Protein AF-A0A6B2USU3-F1 (afdb_monomer_lite)

Structure (mmCIF, N/CA/C/O backbone):
data_AF-A0A6B2USU3-F1
#
_entry.id   AF-A0A6B2USU3-F1
#
loop_
_atom_site.group_PDB
_atom_site.id
_atom_site.type_symbol
_atom_site.label_atom_id
_atom_site.label_alt_id
_atom_site.label_comp_id
_atom_site.label_asym_id
_atom_site.label_entity_id
_atom_site.label_seq_id
_atom_site.pdbx_PDB_ins_code
_atom_site.Cartn_x
_atom_site.Cartn_y
_atom_site.Cartn_z
_atom_site.occupancy
_atom_site.B_iso_or_equiv
_atom_site.auth_seq_id
_atom_site.auth_comp_id
_atom_site.auth_asym_id
_atom_site.auth_atom_id
_atom_site.pdbx_PDB_model_num
ATOM 1 N N . MET A 1 1 ? -8.186 -12.347 -0.483 1.00 54.41 1 MET A N 1
ATOM 2 C CA . MET A 1 1 ? -7.831 -11.222 0.424 1.00 54.41 1 MET A CA 1
ATOM 3 C C . MET A 1 1 ? -6.562 -10.504 -0.046 1.00 54.41 1 MET A C 1
ATOM 5 O O . MET A 1 1 ? -5.805 -11.064 -0.821 1.00 54.41 1 MET A O 1
ATOM 9 N N . ALA A 1 2 ? -6.304 -9.266 0.397 1.00 59.12 2 ALA A N 1
ATOM 10 C CA . ALA A 1 2 ? -5.136 -8.469 -0.025 1.00 59.12 2 ALA A CA 1
ATOM 11 C C . ALA A 1 2 ? -3.775 -9.174 0.207 1.00 59.12 2 ALA A C 1
ATOM 13 O O . ALA A 1 2 ? -2.853 -9.018 -0.586 1.00 59.12 2 ALA A O 1
ATOM 14 N N . LEU A 1 3 ? -3.664 -10.001 1.253 1.00 60.03 3 LEU A N 1
ATOM 15 C CA . LEU A 1 3 ? -2.458 -10.791 1.538 1.00 60.03 3 LEU A CA 1
ATOM 16 C C . LEU A 1 3 ? -2.214 -11.914 0.517 1.00 60.03 3 LEU A C 1
ATOM 18 O O . LEU A 1 3 ? -1.075 -12.119 0.113 1.00 60.03 3 LEU A O 1
ATOM 22 N N . GLU A 1 4 ? -3.269 -12.583 0.047 1.00 60.28 4 GLU A N 1
ATOM 23 C CA . GLU A 1 4 ? -3.169 -13.586 -1.028 1.00 60.28 4 GLU A CA 1
ATOM 24 C C . GLU A 1 4 ? -2.658 -12.930 -2.317 1.00 60.28 4 GLU A C 1
ATOM 26 O O . GLU A 1 4 ? -1.737 -13.433 -2.947 1.00 60.28 4 GLU A O 1
ATOM 31 N N . ARG A 1 5 ? -3.131 -11.715 -2.629 1.00 59.66 5 ARG A N 1
ATOM 32 C CA . ARG A 1 5 ? -2.680 -10.972 -3.818 1.00 59.66 5 ARG A CA 1
ATOM 33 C C . ARG A 1 5 ? -1.225 -10.506 -3.756 1.00 59.66 5 ARG A C 1
ATOM 35 O O . ARG A 1 5 ? -0.608 -10.318 -4.803 1.00 59.66 5 ARG A O 1
ATOM 42 N N . ARG A 1 6 ? -0.655 -10.343 -2.558 1.00 65.38 6 ARG A N 1
ATOM 43 C CA . ARG A 1 6 ? 0.790 -10.126 -2.382 1.00 65.38 6 ARG A CA 1
ATOM 44 C C . ARG A 1 6 ? 1.576 -11.399 -2.704 1.00 65.38 6 ARG A C 1
ATOM 46 O O . ARG A 1 6 ? 2.627 -11.305 -3.329 1.00 65.38 6 ARG A O 1
ATOM 53 N N . SER A 1 7 ? 1.072 -12.563 -2.289 1.00 71.50 7 SER A N 1
ATOM 54 C CA . SER A 1 7 ? 1.665 -13.860 -2.639 1.00 71.50 7 SER A CA 1
ATOM 55 C C . SER A 1 7 ? 1.667 -14.062 -4.156 1.00 71.50 7 SER A C 1
ATOM 57 O O . SER A 1 7 ? 2.698 -14.407 -4.729 1.00 71.50 7 SER A O 1
ATOM 59 N N . ASP A 1 8 ? 0.553 -13.731 -4.815 1.00 75.56 8 ASP A N 1
ATOM 60 C CA . ASP A 1 8 ? 0.446 -13.773 -6.277 1.00 75.56 8 ASP A CA 1
ATOM 61 C C . ASP A 1 8 ? 1.453 -12.831 -6.953 1.00 75.56 8 ASP A C 1
ATOM 63 O O . ASP A 1 8 ? 2.086 -13.199 -7.941 1.00 75.56 8 ASP A O 1
ATOM 67 N N . ALA A 1 9 ? 1.653 -11.624 -6.410 1.00 74.88 9 ALA A N 1
ATOM 68 C CA . ALA A 1 9 ? 2.622 -10.673 -6.954 1.00 74.88 9 ALA A CA 1
ATOM 69 C C . ALA A 1 9 ? 4.062 -11.215 -6.915 1.00 74.88 9 ALA A C 1
ATOM 71 O O . ALA A 1 9 ? 4.803 -11.042 -7.882 1.00 74.88 9 ALA A O 1
ATOM 72 N N . LEU A 1 10 ? 4.456 -11.895 -5.834 1.00 81.31 10 LEU A N 1
ATOM 73 C CA . LEU A 1 10 ? 5.783 -12.512 -5.731 1.00 81.31 10 LEU A CA 1
ATOM 74 C C . LEU A 1 10 ? 5.941 -13.673 -6.718 1.00 81.31 10 LEU A C 1
ATOM 76 O O . LEU A 1 10 ? 6.957 -13.758 -7.404 1.00 81.31 10 LEU A O 1
ATOM 80 N N . ALA A 1 11 ? 4.914 -14.513 -6.866 1.00 84.88 11 ALA A N 1
ATOM 81 C CA . ALA A 1 11 ? 4.915 -15.580 -7.866 1.00 84.88 11 ALA A CA 1
ATOM 82 C C . ALA A 1 11 ? 5.061 -15.026 -9.297 1.00 84.88 11 ALA A C 1
ATOM 84 O O . ALA A 1 11 ? 5.839 -15.551 -10.093 1.00 84.88 11 ALA A O 1
ATOM 85 N N . LEU A 1 12 ? 4.374 -13.923 -9.615 1.00 84.06 12 LEU A N 1
ATOM 86 C CA . LEU A 1 12 ? 4.500 -13.230 -10.901 1.00 84.06 12 LEU A CA 1
ATOM 87 C C . LEU A 1 12 ? 5.912 -12.681 -11.126 1.00 84.06 12 LEU A C 1
ATOM 89 O O . LEU A 1 12 ? 6.435 -12.798 -12.232 1.00 84.06 12 LEU A O 1
ATOM 93 N N . HIS A 1 13 ? 6.537 -12.113 -10.095 1.00 88.44 13 HIS A N 1
ATOM 94 C CA . HIS A 1 13 ? 7.919 -11.648 -10.176 1.00 88.44 13 HIS A CA 1
ATOM 95 C C . HIS A 1 13 ? 8.890 -12.806 -10.456 1.00 88.44 13 HIS A C 1
ATOM 97 O O . HIS A 1 13 ? 9.670 -12.710 -11.401 1.00 88.44 13 HIS A O 1
ATOM 103 N N . HIS A 1 14 ? 8.788 -13.920 -9.722 1.00 87.44 14 HIS A N 1
ATOM 104 C CA . HIS A 1 14 ? 9.628 -15.103 -9.954 1.00 87.44 14 HIS A CA 1
ATOM 105 C C . HIS A 1 14 ? 9.427 -15.723 -11.346 1.00 87.44 14 HIS A C 1
ATOM 107 O O . HIS A 1 14 ? 10.347 -16.323 -11.891 1.00 87.44 14 HIS A O 1
ATOM 113 N N . ALA A 1 15 ? 8.251 -15.536 -11.951 1.00 87.62 15 ALA A N 1
ATOM 114 C CA . ALA A 1 15 ? 7.958 -15.936 -13.325 1.00 87.62 15 ALA A CA 1
ATOM 115 C C . ALA A 1 15 ? 8.365 -14.890 -14.391 1.00 87.62 15 ALA A C 1
ATOM 117 O O . ALA A 1 15 ? 7.964 -15.020 -15.548 1.00 87.62 15 ALA A O 1
ATOM 118 N N . GLY A 1 16 ? 9.086 -13.822 -14.020 1.00 85.19 16 GLY A N 1
ATOM 119 C CA . GLY A 1 16 ? 9.516 -12.746 -14.929 1.00 85.19 16 GLY A CA 1
ATOM 120 C C . GLY A 1 16 ? 8.400 -11.791 -15.379 1.00 85.19 16 GLY A C 1
ATOM 121 O O . GLY A 1 16 ? 8.601 -10.945 -16.247 1.00 85.19 16 GLY A O 1
ATOM 122 N N . ARG A 1 17 ? 7.197 -11.888 -14.800 1.00 87.19 17 ARG A N 1
ATOM 123 C CA . ARG A 1 17 ? 6.015 -11.087 -15.170 1.00 87.19 17 ARG A CA 1
ATOM 124 C C . ARG A 1 17 ? 5.940 -9.805 -14.340 1.00 87.19 17 ARG A C 1
ATOM 126 O O . ARG A 1 17 ? 5.011 -9.599 -13.557 1.00 87.19 17 ARG A O 1
ATOM 133 N N . HIS A 1 18 ? 6.931 -8.930 -14.500 1.00 88.62 18 HIS A N 1
ATOM 134 C CA . HIS A 1 18 ? 7.121 -7.768 -13.623 1.00 88.62 18 HIS A CA 1
ATOM 135 C C . HIS A 1 18 ? 6.012 -6.709 -13.708 1.00 88.62 18 HIS A C 1
ATOM 137 O O . HIS A 1 18 ? 5.627 -6.164 -12.677 1.00 88.62 18 HIS A O 1
ATOM 143 N N . VAL A 1 19 ? 5.428 -6.467 -14.887 1.00 88.00 19 VAL A N 1
ATOM 144 C CA . VAL A 1 19 ? 4.289 -5.535 -15.022 1.00 88.00 19 VAL A CA 1
ATOM 145 C C . VAL A 1 19 ? 3.078 -6.034 -14.232 1.00 88.00 19 VAL A C 1
ATOM 147 O O . VAL A 1 19 ? 2.470 -5.286 -13.466 1.00 88.00 19 VAL A O 1
ATOM 150 N N . ALA A 1 20 ? 2.762 -7.325 -14.364 1.00 87.38 20 ALA A N 1
ATOM 151 C CA . ALA A 1 20 ? 1.673 -7.948 -13.622 1.00 87.38 20 ALA A CA 1
ATOM 152 C C . ALA A 1 20 ? 1.950 -7.924 -12.109 1.00 87.38 20 ALA A C 1
ATOM 154 O O . ALA A 1 20 ? 1.061 -7.577 -11.332 1.00 87.38 20 ALA A O 1
ATOM 155 N N . CYS A 1 21 ? 3.186 -8.215 -11.692 1.00 89.69 21 CYS A N 1
ATOM 156 C CA . CYS A 1 21 ? 3.616 -8.068 -10.301 1.00 89.69 21 CYS A CA 1
ATOM 157 C C . CYS A 1 21 ? 3.331 -6.650 -9.776 1.00 89.69 21 CYS A C 1
ATOM 159 O O . CYS A 1 21 ? 2.589 -6.498 -8.803 1.00 89.69 21 CYS A O 1
ATOM 161 N N . LEU A 1 22 ? 3.829 -5.609 -10.454 1.00 90.19 22 LEU A N 1
ATOM 162 C CA . LEU A 1 22 ? 3.660 -4.218 -10.029 1.00 90.19 22 LEU A CA 1
ATOM 163 C C . LEU A 1 22 ? 2.184 -3.805 -9.967 1.00 90.19 22 LEU A C 1
ATOM 165 O O . LEU A 1 22 ? 1.738 -3.178 -8.999 1.00 90.19 22 LEU A O 1
ATOM 169 N N . TYR A 1 23 ? 1.394 -4.217 -10.961 1.00 90.25 23 TYR A N 1
ATOM 170 C CA . TYR A 1 23 ? -0.045 -3.985 -10.966 1.00 90.25 23 TYR A CA 1
ATOM 171 C C . TYR A 1 23 ? -0.719 -4.573 -9.715 1.00 90.25 23 TYR A C 1
ATOM 173 O O . TYR A 1 23 ? -1.498 -3.869 -9.056 1.00 90.25 23 TYR A O 1
ATOM 181 N N . HIS A 1 24 ? -0.396 -5.823 -9.365 1.00 89.62 24 HIS A N 1
ATOM 182 C CA . HIS A 1 24 ? -0.938 -6.518 -8.195 1.00 89.62 24 HIS A CA 1
ATOM 183 C C . HIS A 1 24 ? -0.488 -5.891 -6.868 1.00 89.62 24 HIS A C 1
ATOM 185 O O . HIS A 1 24 ? -1.303 -5.781 -5.944 1.00 89.62 24 HIS A O 1
ATOM 191 N N . LEU A 1 25 ? 0.762 -5.431 -6.769 1.00 91.88 25 LEU A N 1
ATOM 192 C CA . LEU A 1 25 ? 1.267 -4.730 -5.584 1.00 91.88 25 LEU A CA 1
ATOM 193 C C . LEU A 1 25 ? 0.489 -3.440 -5.328 1.00 91.88 25 LEU A C 1
ATOM 195 O O . LEU A 1 25 ? -0.047 -3.248 -4.235 1.00 91.88 25 LEU A O 1
ATOM 199 N N . GLY A 1 26 ? 0.350 -2.582 -6.340 1.00 92.38 26 GLY A N 1
ATOM 200 C CA . GLY A 1 26 ? -0.395 -1.337 -6.166 1.00 92.38 26 GLY A CA 1
ATOM 201 C C . GLY A 1 26 ? -1.892 -1.573 -5.922 1.00 92.38 26 GLY A C 1
ATOM 202 O O . GLY A 1 26 ? -2.513 -0.847 -5.150 1.00 92.38 26 GLY A O 1
ATOM 203 N N . PHE A 1 27 ? -2.480 -2.633 -6.494 1.00 90.69 27 PHE A N 1
ATOM 204 C CA . PHE A 1 27 ? -3.869 -3.009 -6.202 1.00 90.69 27 PHE A CA 1
ATOM 205 C C . PHE A 1 27 ? -4.038 -3.443 -4.739 1.00 90.69 27 PHE A C 1
ATOM 207 O O . PHE A 1 27 ? -5.013 -3.083 -4.077 1.00 90.69 27 PHE A O 1
ATOM 214 N N . THR A 1 28 ? -3.067 -4.196 -4.222 1.00 92.12 28 THR A N 1
ATOM 215 C CA . THR A 1 28 ? -3.015 -4.616 -2.819 1.00 92.12 28 THR A CA 1
ATOM 216 C C . THR A 1 28 ? -2.925 -3.407 -1.887 1.00 92.12 28 THR A C 1
ATOM 218 O O . THR A 1 28 ? -3.683 -3.328 -0.918 1.00 92.12 28 THR A O 1
ATOM 221 N N . ALA A 1 29 ? -2.059 -2.442 -2.204 1.00 94.38 29 ALA A N 1
ATOM 222 C CA . ALA A 1 29 ? -1.918 -1.204 -1.444 1.00 94.38 29 ALA A CA 1
ATOM 223 C C . ALA A 1 29 ? -3.223 -0.380 -1.430 1.00 94.38 29 ALA A C 1
ATOM 225 O O . ALA A 1 29 ? -3.689 0.013 -0.359 1.00 94.38 29 ALA A O 1
ATOM 226 N N . GLU A 1 30 ? -3.880 -0.206 -2.582 1.00 94.50 30 GLU A N 1
ATOM 227 C CA . GLU A 1 30 ? -5.184 0.470 -2.677 1.00 94.50 30 GLU A CA 1
ATOM 228 C C . GLU A 1 30 ? -6.238 -0.206 -1.784 1.00 94.50 30 GLU A C 1
ATOM 230 O O . GLU A 1 30 ? -6.937 0.456 -1.013 1.00 94.50 30 GLU A O 1
ATOM 235 N N . CYS A 1 31 ? -6.326 -1.538 -1.837 1.00 94.31 31 CYS A N 1
ATOM 236 C CA . CYS A 1 31 ? -7.268 -2.303 -1.024 1.00 94.31 31 CYS A CA 1
ATOM 237 C C . CYS A 1 31 ? -7.028 -2.114 0.482 1.00 94.31 31 CYS A C 1
ATOM 239 O O . CYS A 1 31 ? -7.988 -1.957 1.238 1.00 94.31 31 CYS A O 1
ATOM 241 N N . LEU A 1 32 ? -5.770 -2.104 0.929 1.00 95.38 32 LEU A N 1
ATOM 242 C CA . LEU A 1 32 ? -5.431 -1.887 2.339 1.00 95.38 32 LEU A CA 1
ATOM 243 C C . LEU A 1 32 ? -5.739 -0.458 2.795 1.00 95.38 32 LEU A C 1
ATOM 245 O O . LEU A 1 32 ? -6.292 -0.275 3.880 1.00 95.38 32 LEU A O 1
ATOM 249 N N . ALA A 1 33 ? -5.468 0.544 1.958 1.00 96.25 33 ALA A N 1
ATOM 250 C CA . ALA A 1 33 ? -5.834 1.927 2.245 1.00 96.25 33 ALA A CA 1
ATOM 251 C C . ALA A 1 33 ? -7.357 2.084 2.402 1.00 96.25 33 ALA A C 1
ATOM 253 O O . ALA A 1 33 ? -7.834 2.681 3.368 1.00 96.25 33 ALA A O 1
ATOM 254 N N . LYS A 1 34 ? -8.144 1.465 1.515 1.00 95.44 34 LYS A N 1
ATOM 255 C CA . LYS A 1 34 ? -9.613 1.447 1.625 1.00 95.44 34 LYS A CA 1
ATOM 256 C C . LYS A 1 34 ? -10.089 0.702 2.869 1.00 95.44 34 LYS A C 1
ATOM 258 O O . LYS A 1 34 ? -11.032 1.142 3.531 1.00 95.44 34 LYS A O 1
ATOM 263 N N . ALA A 1 35 ? -9.426 -0.399 3.222 1.00 95.38 35 ALA A N 1
ATOM 264 C CA . ALA A 1 35 ? -9.720 -1.135 4.444 1.00 95.38 35 ALA A CA 1
ATOM 265 C C . ALA A 1 35 ? -9.486 -0.278 5.697 1.00 95.38 35 ALA A C 1
ATOM 267 O O . ALA A 1 35 ? -10.272 -0.384 6.636 1.00 95.38 35 ALA A O 1
ATOM 268 N N . LEU A 1 36 ? -8.481 0.611 5.707 1.00 96.38 36 LEU A N 1
ATOM 269 C CA . LEU A 1 36 ? -8.290 1.571 6.802 1.00 96.38 36 LEU A CA 1
ATOM 270 C C . LEU A 1 36 ? -9.497 2.498 6.947 1.00 96.38 36 LEU A C 1
ATOM 272 O O . LEU A 1 36 ? -9.994 2.658 8.061 1.00 96.38 36 LEU A O 1
ATOM 276 N N . CYS A 1 37 ? -10.036 3.043 5.850 1.00 95.44 37 CYS A N 1
ATOM 277 C CA . CYS A 1 37 ? -11.259 3.847 5.925 1.00 95.44 37 CYS A CA 1
ATOM 278 C C . CYS A 1 37 ? -12.395 3.054 6.587 1.00 95.44 37 CYS A C 1
ATOM 280 O O . CYS A 1 37 ? -12.982 3.502 7.572 1.00 95.44 37 CYS A O 1
ATOM 282 N N . VAL A 1 38 ? -12.661 1.839 6.096 1.00 94.25 38 VAL A N 1
ATOM 283 C CA . VAL A 1 38 ? -13.747 0.986 6.604 1.00 94.25 38 VAL A CA 1
ATOM 284 C C . VAL A 1 38 ? -13.533 0.602 8.070 1.00 94.25 38 VAL A C 1
ATOM 286 O O . VAL A 1 38 ? -14.482 0.619 8.859 1.00 94.25 38 VAL A O 1
ATOM 289 N N . ALA A 1 39 ? -12.304 0.262 8.463 1.00 92.75 39 ALA A N 1
ATOM 290 C CA . ALA A 1 39 ? -11.961 -0.124 9.829 1.00 92.75 39 ALA A CA 1
ATOM 291 C C . ALA A 1 39 ? -12.229 1.015 10.825 1.00 92.75 39 ALA A C 1
ATOM 293 O O . ALA A 1 39 ? -12.772 0.763 11.903 1.00 92.75 39 ALA A O 1
ATOM 294 N N . TYR A 1 40 ? -11.948 2.254 10.421 1.00 93.50 40 TYR A N 1
ATOM 295 C CA . TYR A 1 40 ? -12.085 3.460 11.240 1.00 93.50 40 TYR A CA 1
ATOM 296 C C . TYR A 1 40 ? -13.399 4.228 11.005 1.00 93.50 40 TYR A C 1
ATOM 298 O O . TYR A 1 40 ? -13.539 5.371 11.442 1.00 93.50 40 TYR A O 1
ATOM 306 N N . GLY A 1 41 ? -14.378 3.611 10.332 1.00 92.69 41 GLY A N 1
ATOM 307 C CA . GLY A 1 41 ? -15.707 4.197 10.118 1.00 92.69 41 GLY A CA 1
ATOM 308 C C . GLY A 1 41 ? -15.702 5.437 9.217 1.00 92.69 41 GLY A C 1
ATOM 309 O O . GLY A 1 41 ? -16.587 6.284 9.321 1.00 92.69 41 GLY A O 1
ATOM 310 N N . LYS A 1 42 ? -14.695 5.572 8.353 1.00 95.50 42 LYS A N 1
ATOM 311 C CA . LYS A 1 42 ? -14.558 6.659 7.380 1.00 95.50 42 LYS A CA 1
ATOM 312 C C . LYS A 1 42 ? -15.088 6.223 6.016 1.00 95.50 42 LYS A C 1
ATOM 314 O O . LYS A 1 42 ? -15.044 5.047 5.655 1.00 95.50 42 LYS A O 1
ATOM 319 N N . LYS A 1 43 ? -15.583 7.187 5.237 1.00 93.12 43 LYS A N 1
ATOM 320 C CA . LYS A 1 43 ? -16.010 6.945 3.854 1.00 93.12 43 LYS A CA 1
ATOM 321 C C . LYS A 1 43 ? -14.780 6.765 2.966 1.00 93.12 43 LYS A C 1
ATOM 323 O O . LYS A 1 43 ? -13.839 7.545 3.052 1.00 93.12 43 LYS A O 1
ATOM 328 N N . VAL A 1 44 ? -14.817 5.753 2.103 1.00 94.62 44 VAL A N 1
ATOM 329 C CA . VAL A 1 44 ? -13.819 5.577 1.044 1.00 94.62 44 VAL A CA 1
ATOM 330 C C . VAL A 1 44 ? -14.076 6.626 -0.049 1.00 94.62 44 VAL A C 1
ATOM 332 O O . VAL A 1 44 ? -15.223 6.727 -0.503 1.00 94.62 44 VAL A O 1
ATOM 335 N N . PRO A 1 45 ? -13.059 7.397 -0.481 1.00 92.19 45 PRO A N 1
ATOM 336 C CA . PRO A 1 45 ? -13.184 8.310 -1.615 1.00 92.19 45 PRO A CA 1
ATOM 337 C C . PRO A 1 45 ? -13.658 7.600 -2.891 1.00 92.19 45 PRO A C 1
ATOM 339 O O . PRO A 1 45 ? -13.381 6.419 -3.104 1.00 92.19 45 PRO A O 1
ATOM 342 N N . LYS A 1 46 ? -14.387 8.320 -3.747 1.00 89.94 46 LYS A N 1
ATOM 343 C CA . LYS A 1 46 ? -14.931 7.806 -5.016 1.00 89.94 46 LYS A CA 1
ATOM 344 C C . LYS A 1 46 ? -14.271 8.501 -6.208 1.00 89.94 46 LYS A C 1
ATOM 346 O O . LYS A 1 46 ? -13.614 9.524 -6.047 1.00 89.94 46 LYS A O 1
ATOM 351 N N . GLY A 1 47 ? -14.481 7.965 -7.410 1.00 87.06 47 GLY A N 1
ATOM 352 C CA . GLY A 1 47 ? -13.915 8.530 -8.636 1.00 87.06 47 GLY A CA 1
ATOM 353 C C . GLY A 1 47 ? -12.390 8.441 -8.644 1.00 87.06 47 GLY A C 1
ATOM 354 O O . GLY A 1 47 ? -11.827 7.460 -8.159 1.00 87.06 47 GLY A O 1
ATOM 355 N N . ARG A 1 48 ? -11.725 9.472 -9.174 1.00 83.12 48 ARG A N 1
ATOM 356 C CA . ARG A 1 48 ? -10.259 9.524 -9.290 1.00 83.12 48 ARG A CA 1
ATOM 357 C C . ARG A 1 48 ? -9.555 9.374 -7.937 1.00 83.12 48 ARG A C 1
ATOM 359 O O . ARG A 1 48 ? -8.607 8.603 -7.823 1.00 83.12 48 ARG A O 1
ATOM 366 N N . ASP A 1 49 ? -10.076 10.023 -6.901 1.00 86.94 49 ASP A N 1
ATOM 367 C CA . ASP A 1 49 ? -9.506 9.970 -5.548 1.00 86.94 49 ASP A CA 1
ATOM 368 C C . ASP A 1 49 ? -9.619 8.581 -4.916 1.00 86.94 49 ASP A C 1
ATOM 370 O O . ASP A 1 49 ? -8.816 8.212 -4.065 1.00 86.94 49 ASP A O 1
ATOM 374 N N . GLY A 1 50 ? -10.574 7.769 -5.377 1.00 87.38 50 GLY A N 1
ATOM 375 C CA . GLY A 1 50 ? -10.724 6.372 -4.974 1.00 87.38 50 GLY A CA 1
ATOM 376 C C . GLY A 1 50 ? -9.592 5.453 -5.443 1.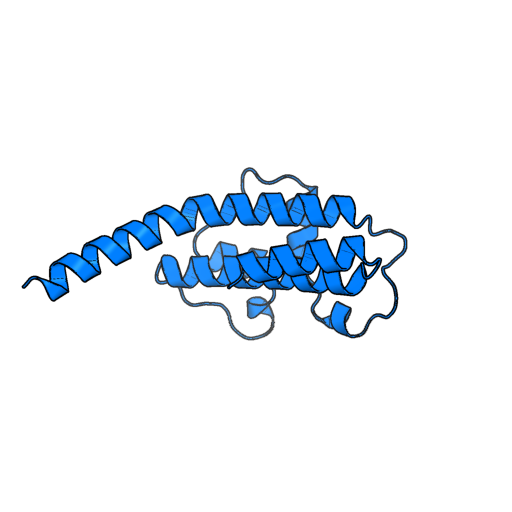00 87.38 50 GLY A C 1
ATOM 377 O O . GLY A 1 50 ? -9.599 4.277 -5.076 1.00 87.38 50 GLY A O 1
ATOM 378 N N . HIS A 1 51 ? -8.640 5.966 -6.224 1.00 87.94 51 HIS A N 1
ATOM 379 C CA . HIS A 1 51 ? -7.438 5.258 -6.673 1.00 87.94 51 HIS A CA 1
ATOM 380 C C . HIS A 1 51 ? -6.136 5.922 -6.202 1.00 87.94 51 HIS A C 1
ATOM 382 O O . HIS A 1 51 ? -5.067 5.331 -6.331 1.00 87.94 51 HIS A O 1
ATOM 388 N N . ASN A 1 52 ? -6.215 7.124 -5.622 1.00 91.88 52 ASN A N 1
ATOM 389 C CA . ASN A 1 52 ? -5.061 7.838 -5.089 1.00 91.88 52 ASN A CA 1
ATOM 390 C C . ASN A 1 52 ? -4.804 7.386 -3.644 1.00 91.88 52 ASN A C 1
ATOM 392 O O . ASN A 1 52 ? -5.524 7.766 -2.718 1.00 91.88 52 ASN A O 1
ATOM 396 N N . ILE A 1 53 ? -3.782 6.551 -3.443 1.00 95.38 53 ILE A N 1
ATOM 397 C CA . ILE A 1 53 ? -3.521 5.922 -2.143 1.00 95.38 53 ILE A CA 1
ATOM 398 C C . ILE A 1 53 ? -3.251 6.960 -1.036 1.00 95.38 53 ILE A C 1
ATOM 400 O O . ILE A 1 53 ? -3.906 6.859 0.008 1.00 95.38 53 ILE A O 1
ATOM 404 N N . PRO A 1 54 ? -2.390 7.981 -1.229 1.00 95.88 54 PRO A N 1
ATOM 405 C CA . PRO A 1 54 ? -2.222 9.059 -0.253 1.00 95.88 54 PRO A CA 1
ATOM 406 C C . PRO A 1 54 ? -3.535 9.736 0.165 1.00 95.88 54 PRO A C 1
ATOM 408 O O . PRO A 1 54 ? -3.779 9.921 1.361 1.00 95.88 54 PRO A O 1
ATOM 411 N N . VAL A 1 55 ? -4.420 10.042 -0.790 1.00 95.12 55 VAL A N 1
ATOM 412 C CA . VAL A 1 55 ? -5.725 10.671 -0.512 1.00 95.12 55 VAL A CA 1
ATOM 413 C C . VAL A 1 55 ? -6.647 9.739 0.277 1.00 95.12 55 VAL A C 1
ATOM 415 O O . VAL A 1 55 ? -7.319 10.177 1.218 1.00 95.12 55 VAL A O 1
ATOM 418 N N . ILE A 1 56 ? -6.665 8.444 -0.049 1.00 96.31 56 ILE A N 1
ATOM 419 C CA . ILE A 1 56 ? -7.452 7.445 0.689 1.00 96.31 56 ILE A CA 1
ATOM 420 C C . ILE A 1 56 ? -6.956 7.342 2.138 1.00 96.31 56 ILE A C 1
ATOM 422 O O . ILE A 1 56 ? -7.763 7.365 3.069 1.00 96.31 56 ILE A O 1
ATOM 426 N N . VAL A 1 57 ? -5.638 7.279 2.347 1.00 96.88 57 VAL A N 1
ATOM 427 C CA . VAL A 1 57 ? -5.035 7.200 3.688 1.00 96.88 57 VAL A CA 1
ATOM 428 C C . VAL A 1 57 ? -5.332 8.459 4.508 1.00 96.88 57 VAL A C 1
ATOM 430 O O . VAL A 1 57 ? -5.734 8.352 5.670 1.00 96.88 57 VAL A O 1
ATOM 433 N N . ALA A 1 58 ? -5.229 9.643 3.900 1.00 96.81 58 ALA A N 1
ATOM 434 C CA . ALA A 1 58 ? -5.614 10.897 4.543 1.00 96.81 58 ALA A CA 1
ATOM 435 C C . ALA A 1 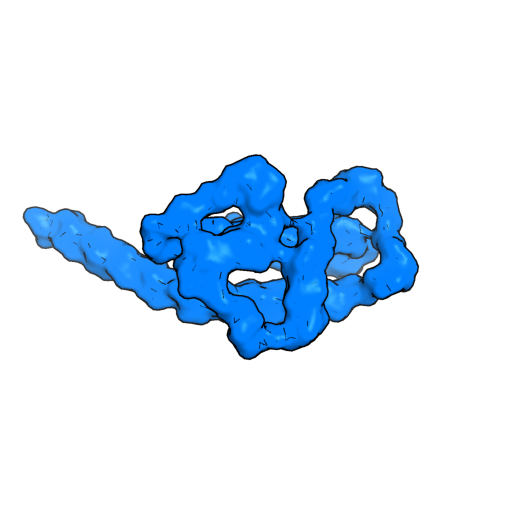58 ? -7.104 10.911 4.928 1.00 96.81 58 ALA A C 1
ATOM 437 O O . ALA A 1 58 ? -7.456 11.284 6.047 1.00 96.81 58 ALA A O 1
ATOM 438 N N . SER A 1 59 ? -7.980 10.412 4.050 1.00 95.81 59 SER A N 1
ATOM 439 C CA . SER A 1 59 ? -9.425 10.287 4.311 1.00 95.81 59 SER A CA 1
ATOM 440 C C . SER A 1 59 ? -9.747 9.303 5.442 1.00 95.81 59 SER A C 1
ATOM 442 O O . SER A 1 59 ? -10.734 9.472 6.161 1.00 95.81 59 SER A O 1
ATOM 444 N N . ALA A 1 60 ? -8.901 8.288 5.646 1.00 95.62 60 ALA A N 1
ATOM 445 C CA . ALA A 1 60 ? -8.969 7.399 6.804 1.00 95.62 60 ALA A CA 1
ATOM 446 C C . ALA A 1 60 ? -8.531 8.078 8.123 1.00 95.62 60 ALA A C 1
ATOM 448 O O . ALA A 1 60 ? -8.744 7.510 9.193 1.00 95.62 60 ALA A O 1
ATOM 449 N N . GLY A 1 61 ? -7.977 9.296 8.067 1.00 96.12 61 GLY A N 1
ATOM 450 C CA . GLY A 1 61 ? -7.503 10.063 9.222 1.00 96.12 61 GLY A CA 1
ATOM 451 C C . GLY A 1 61 ? -6.033 9.826 9.573 1.00 96.12 61 GLY A C 1
ATOM 452 O O . GLY A 1 61 ? -5.624 10.130 10.692 1.00 96.12 61 GLY A O 1
ATOM 453 N N . PHE A 1 62 ? -5.242 9.278 8.649 1.00 96.56 62 PHE A N 1
ATOM 454 C CA . PHE A 1 62 ? -3.829 8.978 8.864 1.00 96.56 62 PHE A CA 1
ATOM 455 C C . PHE A 1 62 ? -2.918 9.907 8.067 1.00 96.56 62 PHE A C 1
ATOM 457 O O . PHE A 1 62 ? -3.303 10.478 7.050 1.00 96.56 62 PHE A O 1
ATOM 464 N N . ARG A 1 63 ? -1.668 10.012 8.518 1.00 94.75 63 ARG A N 1
ATOM 465 C CA . ARG A 1 63 ? -0.562 10.593 7.753 1.00 94.75 63 ARG A CA 1
ATOM 466 C C . ARG A 1 63 ? 0.436 9.480 7.446 1.00 94.75 63 ARG A C 1
ATOM 468 O O . ARG A 1 63 ? 0.659 8.624 8.300 1.00 94.75 63 ARG A O 1
ATOM 475 N N . LEU A 1 64 ? 1.040 9.498 6.259 1.00 95.06 64 LEU A N 1
ATOM 476 C CA . LEU A 1 64 ? 2.031 8.510 5.803 1.00 95.06 64 LEU A CA 1
ATOM 477 C C . LEU A 1 64 ? 3.413 8.710 6.464 1.00 95.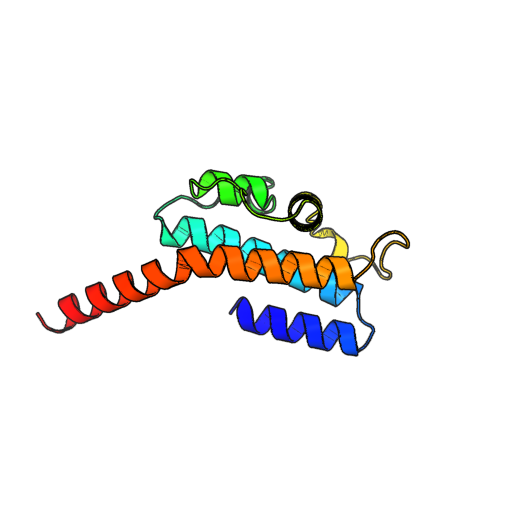06 64 LEU A C 1
ATOM 479 O O . LEU A 1 64 ? 4.450 8.653 5.818 1.00 95.06 64 LEU A O 1
ATOM 483 N N . THR A 1 65 ? 3.439 8.993 7.764 1.00 93.38 65 THR A N 1
ATOM 484 C CA . THR A 1 65 ? 4.673 9.217 8.524 1.00 93.38 65 THR A CA 1
ATOM 485 C C . THR A 1 65 ? 5.361 7.898 8.864 1.00 93.38 65 THR A C 1
ATOM 487 O O . THR A 1 65 ? 4.685 6.929 9.230 1.00 93.38 65 THR A O 1
ATOM 490 N N . GLY A 1 66 ? 6.697 7.892 8.842 1.00 91.56 66 GLY A N 1
ATOM 491 C CA . GLY A 1 66 ? 7.511 6.722 9.189 1.00 91.56 66 GLY A CA 1
ATOM 492 C C . GLY A 1 66 ? 7.600 5.666 8.084 1.00 91.56 66 GLY A C 1
ATOM 493 O O . GLY A 1 66 ? 7.940 4.527 8.388 1.00 91.56 66 GLY A O 1
ATOM 494 N N . LEU A 1 67 ? 7.257 6.040 6.849 1.00 96.19 67 LEU A N 1
ATOM 495 C CA . LEU A 1 67 ? 7.534 5.277 5.635 1.00 96.19 67 LEU A CA 1
ATOM 496 C C . LEU A 1 67 ? 8.760 5.869 4.937 1.00 96.19 67 LEU A C 1
ATOM 498 O O . LEU A 1 67 ? 8.986 7.076 5.033 1.00 96.19 67 LEU A O 1
ATOM 502 N N . SER A 1 68 ? 9.519 5.026 4.244 1.00 96.88 68 SER A N 1
ATOM 503 C CA . SER A 1 68 ? 10.617 5.447 3.366 1.00 96.88 68 SER A CA 1
ATOM 504 C C . SER A 1 68 ? 10.146 6.306 2.185 1.00 96.88 68 SER A C 1
ATOM 506 O O . SER A 1 68 ? 8.998 6.193 1.742 1.00 96.88 68 SER A O 1
ATOM 508 N N . ASP A 1 69 ? 11.049 7.123 1.636 1.00 95.56 69 ASP A N 1
ATOM 509 C CA . ASP A 1 69 ? 10.777 7.953 0.455 1.00 95.56 69 ASP A CA 1
ATOM 510 C C . ASP A 1 69 ? 10.416 7.096 -0.764 1.00 95.56 69 ASP A C 1
ATOM 512 O O . ASP A 1 69 ? 9.493 7.433 -1.507 1.00 95.56 69 ASP A O 1
ATOM 516 N N . GLU A 1 70 ? 11.050 5.931 -0.928 1.00 94.75 70 GLU A N 1
ATOM 517 C CA . GLU A 1 70 ? 10.707 4.980 -1.987 1.00 94.75 70 GLU A CA 1
ATOM 518 C C . GLU A 1 70 ? 9.279 4.451 -1.834 1.00 94.75 70 GLU A C 1
ATOM 520 O O . GLU A 1 70 ? 8.568 4.265 -2.824 1.00 94.75 70 GLU A O 1
ATOM 525 N N . THR A 1 71 ? 8.824 4.239 -0.595 1.00 96.06 71 THR A N 1
ATOM 526 C CA . THR A 1 71 ? 7.432 3.858 -0.343 1.00 96.06 71 THR A CA 1
ATOM 527 C C . THR A 1 71 ? 6.480 4.998 -0.660 1.00 96.06 71 THR A C 1
ATOM 529 O O . THR A 1 71 ? 5.444 4.765 -1.278 1.00 96.06 71 THR A O 1
ATOM 532 N N . LEU A 1 72 ? 6.811 6.231 -0.278 1.00 95.88 72 LEU A N 1
ATOM 533 C CA . LEU A 1 72 ? 5.984 7.391 -0.605 1.00 95.88 72 LEU A CA 1
ATOM 534 C C . LEU A 1 72 ? 5.852 7.581 -2.124 1.00 95.88 72 LEU A C 1
ATOM 536 O O . LEU A 1 72 ? 4.734 7.783 -2.601 1.00 95.88 72 LEU A O 1
ATOM 540 N N . ALA A 1 73 ? 6.948 7.430 -2.872 1.00 93.25 73 ALA A N 1
ATOM 541 C CA . ALA A 1 73 ? 6.951 7.472 -4.333 1.00 93.25 73 ALA A CA 1
ATOM 542 C C . ALA A 1 73 ? 6.087 6.352 -4.938 1.00 93.25 73 ALA A C 1
ATOM 544 O O . ALA A 1 73 ? 5.167 6.633 -5.702 1.00 93.25 73 ALA A O 1
ATOM 545 N N . PHE A 1 74 ? 6.276 5.098 -4.508 1.00 93.56 74 PHE A N 1
ATOM 546 C CA . PHE A 1 74 ? 5.458 3.961 -4.959 1.00 93.56 74 PHE A CA 1
ATOM 547 C C . PHE A 1 74 ? 3.948 4.193 -4.773 1.00 93.56 74 PHE A C 1
ATOM 549 O O . PHE A 1 74 ? 3.141 3.829 -5.630 1.00 93.56 74 PHE A O 1
ATOM 556 N N . LEU A 1 75 ? 3.544 4.782 -3.643 1.00 94.38 75 LEU A N 1
ATOM 557 C CA . LEU A 1 75 ? 2.133 5.050 -3.354 1.00 94.38 75 LEU A CA 1
ATOM 558 C C . LEU A 1 75 ? 1.574 6.217 -4.176 1.00 94.38 75 LEU A C 1
ATOM 560 O O . LEU A 1 75 ? 0.381 6.209 -4.492 1.00 94.38 75 LEU A O 1
ATOM 564 N N . ALA A 1 76 ? 2.405 7.214 -4.485 1.00 91.31 76 ALA A N 1
ATOM 565 C CA . ALA A 1 76 ? 2.035 8.367 -5.299 1.00 91.31 76 ALA A CA 1
ATOM 566 C C . ALA A 1 76 ? 1.884 7.992 -6.781 1.00 91.31 76 ALA A C 1
ATOM 568 O O . ALA A 1 76 ? 0.907 8.393 -7.413 1.00 91.31 76 ALA A O 1
ATOM 569 N N . ASP A 1 77 ? 2.778 7.145 -7.287 1.00 85.19 77 ASP A N 1
ATOM 570 C CA . ASP A 1 77 ? 2.854 6.750 -8.698 1.00 85.19 77 ASP A CA 1
ATOM 571 C C . ASP A 1 77 ? 1.904 5.599 -9.056 1.00 85.19 77 ASP A C 1
ATOM 573 O O . ASP A 1 77 ? 2.046 4.930 -10.084 1.00 85.19 77 ASP A O 1
ATOM 577 N N . ARG A 1 78 ? 0.897 5.335 -8.212 1.00 78.75 78 ARG A N 1
ATOM 578 C CA . ARG A 1 78 ? -0.089 4.292 -8.486 1.00 78.75 78 ARG A CA 1
ATOM 579 C C . ARG A 1 78 ? -0.831 4.594 -9.786 1.00 78.75 78 ARG A C 1
ATOM 581 O O . ARG A 1 78 ? -1.725 5.436 -9.830 1.00 78.75 78 ARG A O 1
ATOM 588 N N . ASP A 1 79 ? -0.555 3.773 -10.793 1.00 73.38 79 ASP A N 1
ATOM 589 C CA . ASP A 1 79 ? -1.245 3.810 -12.073 1.00 73.38 79 ASP A CA 1
ATOM 590 C C . ASP A 1 79 ? -2.020 2.510 -12.351 1.00 73.38 79 ASP A C 1
ATOM 592 O O . ASP A 1 79 ? -1.489 1.395 -12.335 1.00 73.38 79 ASP A O 1
ATOM 596 N N . VAL A 1 80 ? -3.320 2.649 -12.616 1.00 74.19 80 VAL A N 1
ATOM 597 C CA . VAL A 1 80 ? -4.190 1.537 -13.024 1.00 74.19 80 VAL A CA 1
ATOM 598 C C . VAL A 1 80 ? -4.000 1.157 -14.495 1.00 74.19 80 VAL A C 1
ATOM 600 O O . VAL A 1 80 ? -4.425 0.069 -14.890 1.00 74.19 80 VAL A O 1
ATOM 603 N N . SER A 1 81 ? -3.361 2.018 -15.294 1.00 75.94 81 SER A N 1
ATOM 604 C CA . SER A 1 81 ? -3.067 1.802 -16.712 1.00 75.94 81 SER A CA 1
ATOM 605 C C . SER A 1 81 ? -2.002 0.725 -16.947 1.00 75.94 81 SER A C 1
ATOM 607 O O . SER A 1 81 ? -1.984 0.132 -18.024 1.00 75.94 81 SER A O 1
ATOM 609 N N . LEU A 1 82 ? -1.210 0.373 -15.921 1.00 75.94 82 LEU A N 1
ATOM 610 C CA . LEU A 1 82 ? -0.212 -0.708 -15.960 1.00 75.94 82 LEU A CA 1
ATOM 611 C C . LEU A 1 82 ? -0.776 -2.035 -16.492 1.00 75.94 82 LEU A C 1
ATOM 613 O O . LEU A 1 82 ? -0.052 -2.814 -17.100 1.00 75.94 82 LEU A O 1
ATOM 617 N N . ARG A 1 83 ? -2.082 -2.285 -16.327 1.00 74.88 83 ARG A N 1
ATOM 618 C CA . ARG A 1 83 ? -2.770 -3.470 -16.875 1.00 74.88 83 ARG A CA 1
ATOM 619 C C . ARG A 1 83 ? -2.746 -3.569 -18.407 1.00 74.88 83 ARG A C 1
ATOM 621 O O . ARG A 1 83 ? -3.057 -4.626 -18.942 1.00 74.88 83 ARG A O 1
ATOM 628 N N . TYR A 1 84 ? -2.440 -2.470 -19.092 1.00 78.88 84 TYR A N 1
ATOM 629 C CA . TYR A 1 84 ? -2.382 -2.374 -20.549 1.00 78.88 84 TYR A CA 1
ATOM 630 C C . TYR A 1 84 ? -0.952 -2.293 -21.086 1.00 78.88 84 TYR A C 1
ATOM 632 O O . TYR A 1 84 ? -0.762 -2.246 -22.299 1.00 78.88 84 TYR A O 1
ATOM 640 N N . GLN A 1 85 ? 0.052 -2.260 -20.209 1.00 79.88 85 GLN A N 1
ATOM 641 C CA . GLN A 1 85 ? 1.449 -2.172 -20.614 1.00 79.88 85 GLN A CA 1
ATOM 642 C C . GLN A 1 85 ? 2.035 -3.574 -20.812 1.00 79.88 85 GLN A C 1
ATOM 644 O O . GLN A 1 85 ? 1.794 -4.482 -20.017 1.00 79.88 85 GLN A O 1
ATOM 649 N N . ALA A 1 86 ? 2.813 -3.754 -21.881 1.00 75.81 86 ALA A N 1
ATOM 650 C CA . ALA A 1 86 ? 3.477 -5.026 -22.177 1.00 75.81 86 ALA A CA 1
ATOM 651 C C . ALA A 1 86 ? 4.817 -5.173 -21.439 1.00 75.81 86 ALA A C 1
ATOM 653 O O . ALA A 1 86 ? 5.230 -6.280 -21.100 1.00 75.81 86 ALA A O 1
ATOM 654 N N . THR A 1 87 ? 5.489 -4.053 -21.179 1.00 80.56 87 THR A N 1
ATOM 655 C CA . THR A 1 87 ? 6.823 -4.002 -20.583 1.00 80.56 87 THR A CA 1
ATOM 656 C C . THR A 1 87 ? 6.867 -2.967 -19.478 1.00 80.56 87 THR A C 1
ATOM 658 O O . THR A 1 87 ? 6.175 -1.953 -19.534 1.00 80.56 87 THR A O 1
ATOM 661 N N . LEU A 1 88 ? 7.702 -3.230 -18.479 1.00 80.69 88 LEU A N 1
ATOM 662 C CA . LEU A 1 88 ? 7.980 -2.273 -17.423 1.00 80.69 88 LEU A CA 1
ATOM 663 C C . LEU A 1 88 ? 8.870 -1.155 -17.987 1.00 80.69 88 LEU A C 1
ATOM 665 O O . LEU A 1 88 ? 9.742 -1.434 -18.814 1.00 80.69 88 LEU A O 1
ATOM 669 N N . ALA A 1 89 ? 8.650 0.090 -17.566 1.00 80.81 89 ALA A N 1
ATOM 670 C CA . ALA A 1 89 ? 9.540 1.187 -17.932 1.00 80.81 89 ALA A CA 1
ATOM 671 C C . ALA A 1 89 ? 10.965 0.918 -17.407 1.00 80.81 89 ALA A C 1
ATOM 673 O O . ALA A 1 89 ? 11.139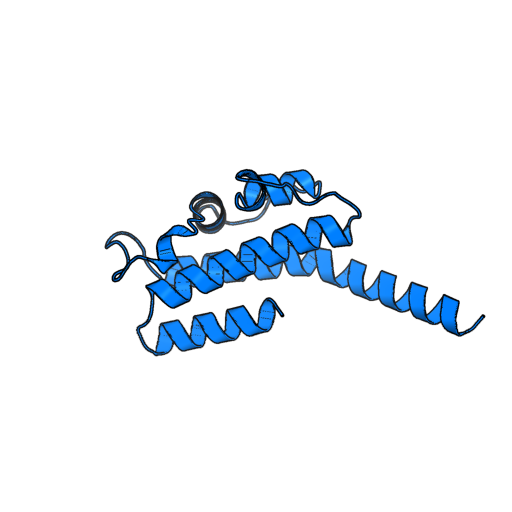 0.292 -16.359 1.00 80.81 89 ALA A O 1
ATOM 674 N N . GLN A 1 90 ? 11.983 1.333 -18.169 1.00 78.56 90 GLN A N 1
ATOM 675 C CA . GLN A 1 90 ? 13.386 0.969 -17.910 1.00 78.56 90 GLN A CA 1
ATOM 676 C C . GLN A 1 90 ? 13.933 1.531 -16.591 1.00 78.56 90 GLN A C 1
ATOM 678 O O . GLN A 1 90 ? 14.870 0.976 -16.026 1.00 78.56 90 GLN A O 1
ATOM 683 N N . ASP A 1 91 ? 13.347 2.617 -16.107 1.00 84.75 91 ASP A N 1
ATOM 684 C CA . ASP A 1 91 ? 13.678 3.302 -14.861 1.00 84.75 91 ASP A CA 1
ATOM 685 C C . ASP A 1 91 ? 13.028 2.662 -13.622 1.00 84.75 91 ASP A C 1
ATOM 687 O O . ASP A 1 91 ? 13.384 2.993 -12.490 1.00 84.75 91 ASP A O 1
ATOM 691 N N . ILE A 1 92 ? 12.107 1.707 -13.798 1.00 84.62 92 ILE A N 1
ATOM 692 C CA . ILE A 1 92 ? 11.450 1.041 -12.674 1.00 84.62 92 ILE A CA 1
ATOM 693 C C . ILE A 1 92 ? 12.227 -0.211 -12.260 1.00 84.62 92 ILE A C 1
ATOM 695 O O . ILE A 1 92 ? 12.190 -1.263 -12.902 1.00 84.62 92 ILE A O 1
ATOM 699 N N . HIS A 1 93 ? 12.835 -0.141 -11.080 1.00 90.38 93 HIS A N 1
ATOM 700 C CA . HIS A 1 93 ? 13.436 -1.295 -10.418 1.00 90.38 93 HIS A CA 1
ATOM 701 C C . HIS A 1 93 ? 12.392 -2.078 -9.611 1.00 90.38 93 HIS A C 1
ATOM 703 O O . HIS A 1 93 ? 11.997 -1.665 -8.519 1.00 90.38 93 HIS A O 1
ATOM 709 N N . ILE A 1 94 ? 11.951 -3.230 -10.132 1.00 89.31 94 ILE A N 1
ATOM 710 C CA . ILE A 1 94 ? 10.857 -4.022 -9.538 1.00 89.31 94 ILE A CA 1
ATOM 711 C C . ILE A 1 94 ? 11.110 -4.429 -8.076 1.00 89.31 94 ILE A C 1
ATOM 713 O O . ILE A 1 94 ? 10.178 -4.421 -7.277 1.00 89.31 94 ILE A O 1
ATOM 717 N N . GLU A 1 95 ? 12.357 -4.713 -7.696 1.00 91.00 95 GLU A N 1
ATOM 718 C CA . GLU A 1 95 ? 12.708 -5.087 -6.317 1.00 91.00 95 GLU A CA 1
ATOM 719 C C . GLU A 1 95 ? 12.459 -3.956 -5.319 1.00 91.00 95 GLU A C 1
ATOM 721 O O . GLU A 1 95 ? 11.920 -4.171 -4.230 1.00 91.00 95 GLU A O 1
ATOM 726 N N . THR A 1 96 ? 12.777 -2.724 -5.718 1.00 92.50 96 THR A N 1
ATOM 727 C CA . THR A 1 96 ? 12.481 -1.528 -4.927 1.00 92.50 96 THR A CA 1
ATOM 728 C C . THR A 1 96 ? 10.974 -1.384 -4.729 1.00 92.50 96 THR A C 1
ATOM 730 O O . THR A 1 96 ? 10.523 -1.131 -3.613 1.00 92.50 96 THR A O 1
ATOM 733 N N . GLN A 1 97 ? 10.183 -1.645 -5.776 1.00 92.94 97 GLN A N 1
ATOM 734 C CA . GLN A 1 97 ? 8.719 -1.590 -5.708 1.00 92.94 97 GLN A CA 1
ATOM 735 C C . GLN A 1 97 ? 8.136 -2.685 -4.799 1.00 92.94 97 GLN A C 1
ATOM 737 O O . GLN A 1 97 ? 7.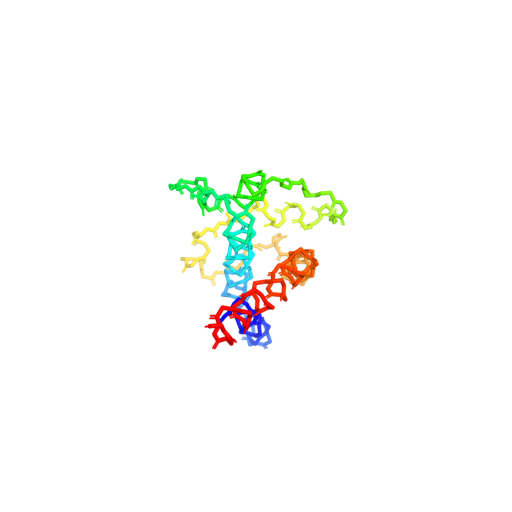226 -2.424 -4.011 1.00 92.94 97 GLN A O 1
ATOM 742 N N . ILE A 1 98 ? 8.676 -3.909 -4.853 1.00 92.75 98 ILE A N 1
ATOM 743 C CA . ILE A 1 98 ? 8.285 -5.011 -3.958 1.00 92.75 98 ILE A CA 1
ATOM 744 C C . ILE A 1 98 ? 8.568 -4.641 -2.499 1.00 92.75 98 ILE A C 1
ATOM 746 O O . ILE A 1 98 ? 7.704 -4.829 -1.634 1.00 92.75 98 ILE A O 1
ATOM 750 N N . LYS A 1 99 ? 9.757 -4.093 -2.218 1.00 94.25 99 LYS A N 1
ATOM 751 C CA . LYS A 1 99 ? 10.154 -3.661 -0.872 1.00 94.25 99 LYS A CA 1
ATOM 752 C C . LYS A 1 99 ? 9.245 -2.546 -0.350 1.00 94.25 99 LYS A C 1
ATOM 754 O O . LYS A 1 99 ? 8.719 -2.676 0.756 1.00 94.25 99 LYS A O 1
ATOM 759 N N . ALA A 1 100 ? 9.006 -1.517 -1.160 1.00 95.38 100 ALA A N 1
ATOM 760 C CA . ALA A 1 100 ? 8.106 -0.409 -0.849 1.00 95.38 100 ALA A CA 1
ATOM 761 C C . ALA A 1 100 ? 6.678 -0.894 -0.539 1.00 95.38 100 ALA A C 1
ATOM 763 O O . ALA A 1 100 ? 6.088 -0.568 0.495 1.00 95.38 100 ALA A O 1
ATOM 764 N N . ALA A 1 101 ? 6.131 -1.767 -1.388 1.00 94.12 101 ALA A N 1
ATOM 765 C CA . ALA A 1 101 ? 4.814 -2.354 -1.168 1.00 94.12 101 ALA A CA 1
ATOM 766 C C . ALA A 1 101 ? 4.756 -3.184 0.126 1.00 94.12 101 ALA A C 1
ATOM 768 O O . ALA A 1 101 ? 3.778 -3.107 0.872 1.00 94.12 101 ALA A O 1
ATOM 769 N N . ALA A 1 102 ? 5.796 -3.969 0.427 1.00 93.50 102 ALA A N 1
ATOM 770 C CA . ALA A 1 102 ? 5.869 -4.760 1.653 1.00 93.50 102 ALA A CA 1
ATOM 771 C C . ALA A 1 102 ? 5.934 -3.882 2.915 1.00 93.50 102 ALA A C 1
ATOM 773 O O . ALA A 1 102 ? 5.280 -4.200 3.916 1.00 93.50 102 ALA A O 1
ATOM 774 N N . GLU A 1 103 ? 6.680 -2.777 2.866 1.00 96.88 103 GLU A N 1
ATOM 775 C CA . GLU A 1 103 ? 6.739 -1.784 3.940 1.00 96.88 103 GLU A CA 1
ATOM 776 C C . GLU A 1 103 ? 5.354 -1.180 4.200 1.00 96.88 103 GLU A C 1
ATOM 778 O O . GLU A 1 103 ? 4.867 -1.208 5.336 1.00 96.88 103 GLU A O 1
ATOM 783 N N . PHE A 1 104 ? 4.660 -0.749 3.144 1.00 96.88 104 PHE A N 1
ATOM 784 C CA . PHE A 1 104 ? 3.310 -0.207 3.268 1.00 96.88 104 PHE A CA 1
ATOM 785 C C . PHE A 1 104 ? 2.300 -1.231 3.808 1.00 96.88 104 PHE A C 1
ATOM 787 O O . PHE A 1 104 ? 1.495 -0.913 4.685 1.00 96.88 104 PHE A O 1
ATOM 794 N N . VAL A 1 105 ? 2.364 -2.491 3.364 1.00 94.69 105 VAL A N 1
ATOM 795 C CA . VAL A 1 105 ? 1.515 -3.574 3.899 1.00 94.69 105 VAL A CA 1
ATOM 796 C C . VAL A 1 105 ? 1.727 -3.736 5.404 1.00 94.69 105 VAL A C 1
ATOM 798 O O . VAL A 1 105 ? 0.757 -3.839 6.166 1.00 94.69 105 VAL A O 1
ATOM 801 N N . LYS A 1 106 ? 2.987 -3.742 5.853 1.00 94.50 106 LYS A N 1
ATOM 802 C CA . LYS A 1 106 ? 3.333 -3.831 7.277 1.00 94.50 106 LYS A CA 1
ATOM 803 C C . LYS A 1 106 ? 2.782 -2.629 8.046 1.00 94.50 106 LYS A C 1
ATOM 805 O O . LYS A 1 106 ? 2.196 -2.810 9.116 1.00 94.50 106 LYS A O 1
ATOM 810 N N . TRP A 1 107 ? 2.904 -1.433 7.474 1.00 96.94 107 TRP A N 1
ATOM 811 C CA . TRP A 1 107 ? 2.357 -0.202 8.034 1.00 96.94 107 TRP A CA 1
ATOM 812 C C . TRP A 1 107 ? 0.832 -0.272 8.194 1.00 96.94 107 TRP A C 1
ATOM 814 O O . TRP A 1 107 ? 0.340 -0.092 9.306 1.00 96.94 107 TRP A O 1
ATOM 824 N N . CYS A 1 108 ? 0.071 -0.650 7.159 1.00 95.50 108 CYS A N 1
ATOM 825 C CA . CYS A 1 108 ? -1.388 -0.796 7.262 1.00 95.50 108 CYS A CA 1
ATOM 826 C C . CYS A 1 108 ? -1.793 -1.852 8.299 1.00 95.50 108 CYS A C 1
ATOM 828 O O . CYS A 1 108 ? -2.725 -1.646 9.081 1.00 95.50 108 CYS A O 1
ATOM 830 N N . THR A 1 109 ? -1.084 -2.983 8.331 1.00 92.31 109 THR A N 1
ATOM 831 C CA . THR A 1 109 ? -1.400 -4.107 9.226 1.00 92.31 109 THR A CA 1
ATOM 832 C C . THR A 1 109 ? -1.305 -3.709 10.701 1.00 92.31 109 THR A C 1
ATOM 834 O O . THR A 1 109 ? -2.131 -4.152 11.502 1.00 92.31 109 THR A O 1
ATOM 837 N N . ARG A 1 110 ? -0.369 -2.815 11.058 1.00 93.44 110 ARG A N 1
ATOM 838 C CA . ARG A 1 110 ? -0.233 -2.266 12.419 1.00 93.44 110 ARG A CA 1
ATOM 839 C C . ARG A 1 110 ? -1.528 -1.623 12.926 1.00 93.44 110 ARG A C 1
ATOM 841 O O . ARG A 1 110 ? -1.827 -1.722 14.113 1.00 93.44 110 ARG A O 1
ATOM 848 N N . TYR A 1 111 ? -2.292 -0.985 12.043 1.00 92.69 111 TYR A N 1
ATOM 849 C CA . TYR A 1 111 ? -3.527 -0.281 12.396 1.00 92.69 111 TYR A CA 1
ATOM 850 C C . TYR A 1 111 ? -4.781 -1.141 12.202 1.00 92.69 111 TYR A C 1
ATOM 852 O O . TYR A 1 111 ? -5.748 -1.002 12.951 1.00 92.69 111 TYR A O 1
ATOM 860 N N . LEU A 1 112 ? -4.773 -2.062 11.235 1.00 91.06 112 LEU A N 1
ATOM 861 C CA . LEU A 1 112 ? -5.919 -2.931 10.955 1.00 91.06 112 LEU A CA 1
ATOM 862 C C . LEU A 1 112 ? -6.087 -4.058 11.985 1.00 91.06 112 LEU A C 1
ATOM 864 O O . LEU A 1 112 ? -7.218 -4.346 12.379 1.00 91.06 112 LEU A O 1
ATOM 868 N N . ARG A 1 113 ? -4.992 -4.665 12.461 1.00 84.88 113 ARG A N 1
ATOM 869 C CA . ARG A 1 113 ? -5.047 -5.823 13.373 1.00 84.88 113 ARG A CA 1
ATOM 870 C C . ARG A 1 113 ? -5.760 -5.531 14.707 1.00 84.88 113 ARG A C 1
ATOM 872 O O . ARG A 1 113 ? -6.671 -6.281 15.058 1.00 84.88 113 ARG A O 1
ATOM 879 N N . PRO A 1 114 ? -5.467 -4.428 15.426 1.00 85.50 114 PRO A N 1
ATOM 880 C CA . PRO A 1 114 ? -6.190 -4.122 16.661 1.00 85.50 114 PRO A CA 1
ATOM 881 C C . PRO A 1 114 ? -7.692 -3.893 16.432 1.00 85.50 114 PRO A C 1
ATOM 883 O O . PRO A 1 114 ? -8.511 -4.175 17.304 1.00 85.50 114 PRO A O 1
ATOM 886 N N . GLN A 1 115 ? -8.080 -3.379 15.259 1.00 82.75 115 GLN A N 1
ATOM 887 C CA . GLN A 1 115 ? -9.486 -3.135 14.932 1.00 82.75 115 GLN A CA 1
ATOM 888 C C . GLN A 1 115 ? -10.242 -4.428 14.628 1.00 82.75 115 GLN A C 1
ATOM 890 O O . GLN A 1 115 ? -11.392 -4.567 15.051 1.00 82.75 115 GLN A O 1
ATOM 895 N N . SER A 1 116 ? -9.618 -5.382 13.930 1.00 74.88 116 SER A N 1
ATOM 896 C CA . SER A 1 116 ? -10.238 -6.686 13.676 1.00 74.88 116 SER A CA 1
ATOM 897 C C . SER A 1 116 ? -10.470 -7.456 14.974 1.00 74.88 116 SER A C 1
ATOM 899 O O . SER A 1 116 ? -11.560 -7.987 15.175 1.00 74.88 116 SER A O 1
ATOM 901 N N . GLU A 1 117 ? -9.500 -7.436 15.891 1.00 81.56 117 GLU A N 1
ATOM 902 C CA . GLU A 1 117 ? -9.608 -8.080 17.208 1.00 81.56 117 GLU A CA 1
ATOM 903 C C . GLU A 1 117 ? -10.726 -7.443 18.054 1.00 81.56 117 GLU A C 1
ATOM 905 O O . GLU A 1 117 ? -11.588 -8.144 18.586 1.00 81.56 117 GLU A O 1
ATOM 910 N N . ARG A 1 118 ? -10.797 -6.103 18.103 1.00 79.81 118 ARG A N 1
ATOM 911 C CA . ARG A 1 118 ? -11.877 -5.379 18.802 1.00 79.81 118 ARG A CA 1
ATOM 912 C C . ARG A 1 118 ? -13.261 -5.676 18.225 1.00 79.81 118 ARG A C 1
ATOM 914 O O . ARG A 1 118 ? -14.222 -5.816 18.982 1.00 79.81 118 ARG A O 1
ATOM 921 N N . ARG A 1 119 ? -13.386 -5.758 16.895 1.00 77.19 119 ARG A N 1
ATOM 922 C CA . ARG A 1 119 ? -14.654 -6.106 16.232 1.00 77.19 119 ARG A CA 1
ATOM 923 C C . ARG A 1 119 ? -15.073 -7.542 16.543 1.00 77.19 119 ARG A C 1
ATOM 925 O O . ARG A 1 119 ? -16.236 -7.741 16.880 1.00 77.19 119 ARG A O 1
ATOM 932 N N . ALA A 1 120 ? -14.145 -8.497 16.494 1.00 76.06 120 ALA A N 1
ATOM 933 C CA . ALA A 1 120 ? -14.410 -9.893 16.842 1.00 76.06 120 ALA A CA 1
ATOM 934 C C . ALA A 1 120 ? -14.878 -10.037 18.301 1.00 76.06 120 ALA A C 1
ATOM 936 O O . ALA A 1 120 ? -15.915 -10.645 18.555 1.00 76.06 120 ALA A O 1
ATOM 937 N N . ALA A 1 121 ? -14.196 -9.380 19.246 1.00 78.00 121 ALA A N 1
ATOM 938 C CA . ALA A 1 121 ? -14.592 -9.380 20.655 1.00 78.00 121 ALA A CA 1
ATOM 939 C C . ALA A 1 121 ? -15.990 -8.771 20.883 1.00 78.00 121 ALA A C 1
ATOM 941 O O . ALA A 1 121 ? -16.747 -9.238 21.731 1.00 78.00 121 ALA A O 1
ATOM 942 N N . ARG A 1 122 ? -16.364 -7.729 20.124 1.00 78.12 122 ARG A N 1
ATOM 943 C CA . ARG A 1 122 ? -17.702 -7.122 20.210 1.00 78.12 122 ARG A CA 1
ATOM 944 C C . ARG A 1 122 ? -18.798 -8.017 19.623 1.00 78.12 122 ARG A C 1
ATOM 946 O O . ARG A 1 122 ? -19.906 -7.991 20.148 1.00 78.12 122 ARG A O 1
ATOM 953 N N . ALA A 1 123 ? -18.506 -8.767 18.561 1.00 75.62 123 ALA A N 1
ATOM 954 C CA . ALA A 1 123 ? -19.443 -9.724 17.969 1.00 75.62 123 ALA A CA 1
ATOM 955 C C . ALA A 1 123 ? -19.726 -10.889 18.932 1.00 75.62 123 ALA A C 1
ATOM 957 O O . ALA A 1 123 ? -20.880 -11.134 19.258 1.00 75.62 123 ALA A O 1
ATOM 958 N N . GLN A 1 124 ? -18.680 -11.479 19.523 1.00 74.62 124 GLN A N 1
ATOM 959 C CA . GLN A 1 124 ? -18.817 -12.560 20.513 1.00 74.62 124 GLN A CA 1
ATOM 960 C C . GLN A 1 124 ? -19.658 -12.163 21.739 1.00 74.62 124 GLN A C 1
ATOM 962 O O . GLN A 1 124 ? -20.379 -12.986 22.288 1.00 74.62 124 GLN A O 1
ATOM 967 N N . ARG A 1 1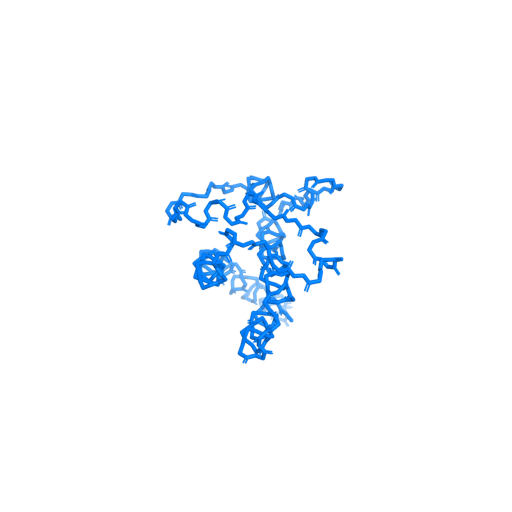25 ? -19.610 -10.890 22.160 1.00 76.06 125 ARG A N 1
ATOM 968 C CA . ARG A 1 125 ? -20.454 -10.368 23.253 1.00 76.06 125 ARG A CA 1
ATOM 969 C C . ARG A 1 125 ? -21.924 -10.178 22.875 1.00 76.06 125 ARG A C 1
ATOM 971 O O . ARG A 1 125 ? -22.745 -10.065 23.774 1.00 76.06 125 ARG A O 1
ATOM 978 N N . LYS A 1 126 ? -22.243 -10.061 21.584 1.00 66.88 126 LYS A N 1
ATOM 979 C CA . LYS A 1 126 ? -23.622 -9.931 21.095 1.00 66.88 126 LYS A CA 1
ATOM 980 C C . LYS A 1 126 ? -24.291 -11.280 20.856 1.00 66.88 126 LYS A C 1
ATOM 982 O O . LYS A 1 126 ? -25.498 -11.345 21.002 1.00 66.88 126 LYS A O 1
ATOM 987 N N . ASP A 1 127 ? -23.523 -12.309 20.507 1.00 68.50 127 ASP A N 1
ATOM 988 C CA . ASP A 1 127 ? -24.057 -13.652 20.237 1.00 68.50 127 ASP A CA 1
ATOM 989 C C . ASP A 1 127 ? -24.223 -14.499 21.517 1.00 68.50 127 ASP A C 1
ATOM 991 O O . ASP A 1 127 ? -24.852 -15.551 21.490 1.00 68.50 127 ASP A O 1
ATOM 995 N N . GLY A 1 128 ? -23.641 -14.053 22.637 1.00 55.94 128 GLY A N 1
ATOM 996 C CA . GLY A 1 128 ? -23.781 -14.671 23.962 1.00 55.94 128 GLY A CA 1
ATOM 997 C C . GLY A 1 128 ? -24.765 -13.963 24.903 1.00 55.94 128 GLY A C 1
ATOM 998 O O . GLY A 1 128 ? -24.738 -14.249 26.099 1.00 55.94 128 GLY A O 1
ATOM 999 N N . ALA A 1 129 ? -25.563 -13.018 24.393 1.00 51.41 129 ALA A N 1
ATOM 1000 C CA . ALA A 1 129 ? -26.612 -12.285 25.110 1.00 51.41 129 ALA A CA 1
ATOM 1001 C C . ALA A 1 129 ? -27.965 -12.535 24.438 1.00 51.41 129 ALA A C 1
ATOM 1003 O O . ALA A 1 129 ? -28.970 -12.612 25.176 1.00 51.41 129 ALA A O 1
#

Radius of gyration: 16.03 Å; chains: 1; bounding box: 40×27×47 Å

pLDDT: mean 86.53, std 10.43, range [51.41, 96.94]

Sequence (129 aa):
MALERRSDALALHHAGRHVACLYHLGFTAECLAKALCVAYGKKVPKGRDGHNIPVIVASAGFRLTGLSDETLAFLADRDVSLRYQATLAQDIHIETQIKAAAEFVKWCTRYLRPQSERRAARAQRKDGA

Foldseek 3Di:
DLVVLLVVLVVCVVVVNLLSSLLSLLVSLLVLLQLLCVLQVFDQDDDPLSSQSQSSNVSSVDHPPPADPLLVVSSRPRDNCSVVDPDDDPPDDSVSSSVSSVRSVVVSCVRNVVSVVVVVVVVVVVVVD

Secondary structure (DSSP, 8-state):
-HHHHHHHHHHHHHTT-HHHHHHHHHHHHHHHHHHHHHHTTPPPP-GGGGG-HHHHHHHTT---TT--HHHHHHHHT--GGGGG-SS--TT--HHHHHHHHHHHHHHHHHHHHHHHHHHHHHHHHHHT-